Protein AF-A0A2M7GGQ8-F1 (afdb_monomer_lite)

Sequence (70 aa):
MGGLGAVGLPVAEWLDSGEEPGLELVAVSAGDTARAARRLAHLKRPPRITDLAELAAIADVVVECAPPER

Secondary structure (DSSP, 8-state):
-B--STTHHHHHHHHHHT-STT----EEB-S-HHHHHHHHTT-SSPPEE--GGGHHHH-SS--B-SPPP-

Structure (mmCIF, N/CA/C/O backbone):
data_AF-A0A2M7GGQ8-F1
#
_entry.id   AF-A0A2M7GGQ8-F1
#
loop_
_atom_site.group_PDB
_atom_site.id
_atom_site.type_symbol
_atom_site.label_atom_id
_atom_site.label_alt_id
_atom_site.label_comp_id
_atom_site.label_asym_id
_atom_site.label_entity_id
_atom_site.label_seq_id
_atom_site.pdbx_PDB_ins_code
_atom_site.Cartn_x
_atom_site.Cartn_y
_atom_site.Cartn_z
_atom_site.occupancy
_atom_s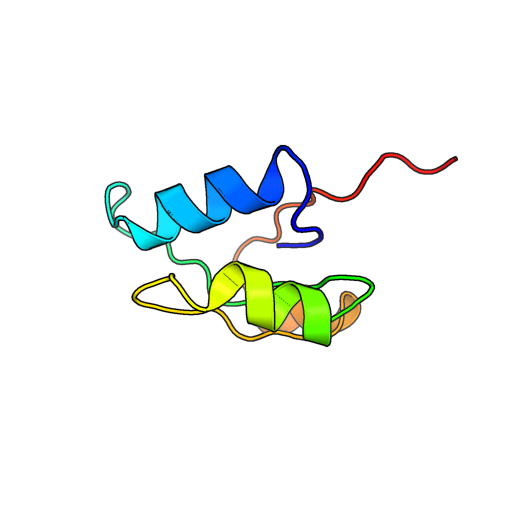ite.B_iso_or_equiv
_atom_site.auth_seq_id
_atom_site.auth_comp_id
_atom_site.auth_asym_id
_atom_site.auth_atom_id
_atom_site.pdbx_PDB_model_num
ATOM 1 N N . MET A 1 1 ? -2.193 -2.783 -2.134 1.00 95.81 1 MET A N 1
ATOM 2 C CA . MET A 1 1 ? -1.791 -1.900 -3.255 1.00 95.81 1 MET A CA 1
ATOM 3 C C . MET A 1 1 ? -0.573 -2.484 -3.953 1.00 95.81 1 MET A C 1
ATOM 5 O O . MET A 1 1 ? 0.407 -2.786 -3.275 1.00 95.81 1 MET A O 1
ATOM 9 N N . GLY A 1 2 ? -0.631 -2.677 -5.269 1.00 95.56 2 GLY A N 1
ATOM 10 C CA . GLY A 1 2 ? 0.509 -3.145 -6.060 1.00 95.56 2 GLY A CA 1
ATOM 11 C C . GLY A 1 2 ? 1.284 -1.967 -6.643 1.00 95.56 2 GLY A C 1
ATOM 12 O O . GLY A 1 2 ? 0.778 -1.248 -7.491 1.00 95.56 2 GLY A O 1
ATOM 13 N N . GLY A 1 3 ? 2.509 -1.733 -6.176 1.00 94.25 3 GLY A N 1
ATOM 14 C CA . GLY A 1 3 ? 3.361 -0.650 -6.665 1.00 94.25 3 GLY A CA 1
ATOM 15 C C . GLY A 1 3 ? 3.335 0.616 -5.804 1.00 94.25 3 GLY A C 1
ATOM 16 O O . GLY A 1 3 ? 2.299 1.123 -5.393 1.00 94.25 3 GLY A O 1
ATOM 17 N N . LEU A 1 4 ? 4.528 1.164 -5.571 1.00 95.56 4 LEU A N 1
ATOM 18 C CA . LEU A 1 4 ? 4.761 2.392 -4.800 1.00 95.56 4 LEU A CA 1
ATOM 19 C C . LEU A 1 4 ? 5.369 3.477 -5.699 1.00 95.56 4 LEU A C 1
ATOM 21 O O . LEU A 1 4 ? 6.309 4.162 -5.314 1.00 95.56 4 LEU A O 1
ATOM 25 N N . GLY A 1 5 ? 4.939 3.568 -6.956 1.00 92.69 5 GLY A N 1
ATOM 26 C CA . GLY A 1 5 ? 5.491 4.505 -7.940 1.00 92.69 5 GLY A CA 1
ATOM 27 C C . GLY A 1 5 ? 5.126 5.970 -7.673 1.00 92.69 5 GLY A C 1
ATOM 28 O O . GLY A 1 5 ? 4.856 6.367 -6.541 1.00 92.69 5 GLY A O 1
ATOM 29 N N . ALA A 1 6 ? 5.099 6.770 -8.740 1.00 93.31 6 ALA A N 1
ATOM 30 C CA . ALA A 1 6 ? 4.691 8.177 -8.685 1.00 93.31 6 ALA A CA 1
ATOM 31 C C . ALA A 1 6 ? 3.237 8.369 -8.214 1.00 93.31 6 ALA A C 1
ATOM 33 O O . ALA A 1 6 ? 2.919 9.412 -7.661 1.00 93.31 6 ALA A O 1
ATOM 34 N N . VAL A 1 7 ? 2.379 7.362 -8.411 1.00 93.25 7 VAL A N 1
ATOM 35 C CA . VAL A 1 7 ? 0.980 7.370 -7.953 1.00 93.25 7 VAL A CA 1
ATOM 36 C C . VAL A 1 7 ? 0.832 6.663 -6.604 1.00 93.25 7 VAL A C 1
ATOM 38 O O . VAL A 1 7 ? 0.241 7.214 -5.683 1.00 93.25 7 VAL A O 1
ATOM 41 N N . GLY A 1 8 ? 1.407 5.464 -6.459 1.00 95.56 8 GLY A N 1
ATOM 42 C CA . GLY A 1 8 ? 1.184 4.634 -5.272 1.00 95.56 8 GLY A CA 1
ATOM 43 C C . GLY A 1 8 ? 1.688 5.245 -3.959 1.00 95.56 8 GLY A C 1
ATOM 44 O O . GLY A 1 8 ? 1.016 5.122 -2.941 1.00 95.56 8 GLY A O 1
ATOM 45 N N . LEU A 1 9 ? 2.841 5.935 -3.958 1.00 96.62 9 LEU A N 1
ATOM 46 C CA . LEU A 1 9 ? 3.361 6.535 -2.719 1.00 96.62 9 LEU A CA 1
ATOM 47 C C . LEU A 1 9 ? 2.484 7.698 -2.208 1.00 96.62 9 LEU A C 1
ATOM 49 O O . LEU A 1 9 ? 2.101 7.635 -1.043 1.00 96.62 9 LEU A O 1
ATOM 53 N N . PRO A 1 10 ? 2.091 8.691 -3.032 1.00 96.88 10 PRO A N 1
ATOM 54 C CA . PRO A 1 10 ? 1.145 9.720 -2.592 1.00 96.88 10 PRO A CA 1
ATOM 55 C C . PRO A 1 10 ? -0.183 9.165 -2.066 1.00 96.88 10 PRO A C 1
ATOM 57 O O . PRO A 1 10 ? -0.702 9.661 -1.072 1.00 96.88 10 PRO A O 1
ATOM 60 N N . VAL A 1 11 ? -0.724 8.108 -2.686 1.00 96.50 11 VAL A N 1
ATOM 61 C CA . VAL A 1 11 ? -1.951 7.459 -2.188 1.00 96.50 11 VAL A CA 1
ATOM 62 C C . VAL A 1 11 ? -1.714 6.805 -0.825 1.00 96.50 11 VAL A C 1
ATOM 64 O O . VAL A 1 11 ? -2.570 6.896 0.050 1.00 96.50 11 VAL A O 1
ATOM 67 N N . ALA A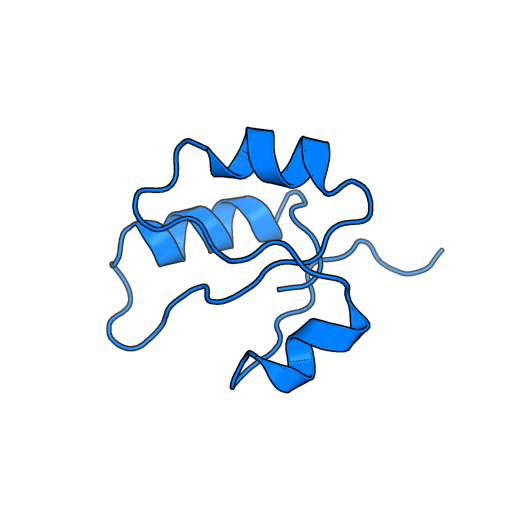 1 12 ? -0.555 6.173 -0.613 1.00 97.25 12 ALA A N 1
ATOM 68 C CA . ALA A 1 12 ? -0.208 5.601 0.685 1.00 97.25 12 ALA A CA 1
ATOM 69 C C . ALA A 1 12 ? -0.089 6.668 1.784 1.00 97.25 12 ALA A C 1
ATOM 71 O O . ALA A 1 12 ? -0.561 6.450 2.896 1.00 97.25 12 ALA A O 1
ATOM 72 N N . GLU A 1 13 ? 0.493 7.825 1.467 1.00 97.00 13 GLU A N 1
ATOM 73 C CA . GLU A 1 13 ? 0.614 8.960 2.391 1.00 97.00 13 GLU A CA 1
ATOM 74 C C . GLU A 1 13 ? -0.745 9.594 2.711 1.00 97.00 13 GLU A C 1
ATOM 76 O O . GLU A 1 13 ? -1.012 9.919 3.866 1.00 97.00 13 GLU A O 1
ATOM 81 N N . TRP A 1 14 ? -1.626 9.719 1.716 1.00 97.06 14 TRP A N 1
ATOM 82 C CA . TRP A 1 14 ? -2.995 10.200 1.910 1.00 97.06 14 TRP A CA 1
ATOM 83 C C . TRP A 1 14 ? -3.829 9.254 2.788 1.00 97.06 14 TRP A C 1
ATOM 85 O O . TRP A 1 14 ? -4.523 9.705 3.693 1.00 97.06 14 TRP A O 1
ATOM 95 N N . LEU A 1 15 ? -3.713 7.934 2.600 1.00 97.00 15 LEU A N 1
ATOM 96 C CA . LEU A 1 15 ? -4.384 6.967 3.480 1.00 97.00 15 LEU A CA 1
ATOM 97 C C . LEU A 1 15 ? -3.823 7.004 4.914 1.00 97.00 15 LEU A C 1
ATOM 99 O O . LEU A 1 15 ? -4.580 6.879 5.874 1.00 97.00 15 LEU A O 1
ATOM 103 N N . ASP A 1 16 ? -2.512 7.202 5.080 1.00 96.81 16 ASP A N 1
ATOM 104 C CA . ASP A 1 16 ? -1.875 7.330 6.400 1.00 96.81 16 ASP A CA 1
ATOM 105 C C . ASP A 1 16 ? -2.225 8.645 7.121 1.00 96.81 16 ASP A C 1
ATOM 107 O O . ASP A 1 16 ? -2.230 8.696 8.356 1.00 96.81 16 ASP A O 1
ATOM 111 N N . SER A 1 17 ? -2.554 9.709 6.374 1.00 95.94 17 SER A N 1
ATOM 112 C CA . SER A 1 17 ? -2.978 10.984 6.963 1.00 95.94 17 SER A CA 1
ATOM 113 C C . SER A 1 17 ? -4.288 10.850 7.746 1.00 95.94 17 SER A C 1
ATOM 115 O O . SER A 1 17 ? -4.489 11.584 8.718 1.00 95.94 17 SER A O 1
ATOM 117 N N . GLY A 1 18 ? -5.120 9.864 7.384 1.00 93.62 18 GLY A N 1
ATOM 118 C CA . GLY A 1 18 ? -6.414 9.591 8.005 1.00 93.62 18 GLY A CA 1
ATOM 119 C C . GLY A 1 18 ? -7.524 10.538 7.545 1.00 93.62 18 GLY A C 1
ATOM 120 O O . GLY A 1 18 ? -8.549 10.635 8.215 1.00 93.62 18 GLY A O 1
ATOM 121 N N . GLU A 1 19 ? -7.320 11.251 6.433 1.00 93.50 19 GLU A N 1
ATOM 122 C CA . GLU A 1 19 ? -8.307 12.174 5.856 1.00 93.50 19 GLU A CA 1
ATOM 123 C C . GLU A 1 19 ? -9.550 11.476 5.294 1.00 93.50 19 GLU A C 1
ATOM 125 O O . GLU A 1 19 ? -10.595 12.117 5.209 1.00 93.50 19 GLU A O 1
ATOM 130 N N . GLU A 1 20 ? -9.459 10.189 4.947 1.00 91.62 20 GLU A N 1
ATOM 131 C CA . GLU A 1 20 ? -10.572 9.396 4.416 1.00 91.62 20 GLU A CA 1
ATOM 132 C C . GLU A 1 20 ? -11.062 8.363 5.446 1.00 91.62 20 GLU A C 1
ATOM 134 O O . GLU A 1 20 ? -10.430 7.317 5.640 1.00 91.62 20 GLU A O 1
ATOM 139 N N . PRO A 1 21 ? -12.181 8.632 6.143 1.00 92.00 21 PRO A N 1
ATOM 140 C CA . PRO A 1 21 ? -12.716 7.724 7.144 1.00 92.00 21 PRO A CA 1
ATOM 141 C C . PRO A 1 21 ? -13.159 6.391 6.536 1.00 92.00 21 PRO A C 1
ATOM 143 O O . PRO A 1 21 ? -13.892 6.342 5.555 1.00 92.00 21 PRO A O 1
ATOM 146 N N . GLY A 1 22 ? -12.783 5.290 7.186 1.00 94.38 22 GLY A N 1
ATOM 147 C CA . GLY A 1 22 ? -13.193 3.945 6.775 1.00 94.38 22 GLY A CA 1
ATOM 148 C C . GLY A 1 22 ? -12.306 3.307 5.707 1.00 94.38 22 GLY A C 1
ATOM 149 O O . GLY A 1 22 ? -12.530 2.144 5.380 1.00 94.38 22 GLY A O 1
ATOM 150 N N . LEU A 1 23 ? -11.280 4.011 5.216 1.00 96.25 23 LEU A N 1
ATOM 151 C CA . LEU A 1 23 ? -10.223 3.417 4.403 1.00 96.25 23 LEU A CA 1
ATOM 152 C C . LEU A 1 23 ? -8.924 3.294 5.198 1.00 96.25 23 LEU A C 1
ATOM 154 O O . LEU A 1 23 ? -8.546 4.171 5.972 1.00 96.25 23 LEU A O 1
ATOM 158 N N . GLU A 1 24 ? -8.207 2.199 4.970 1.00 96.06 24 GLU A N 1
ATOM 159 C CA . GLU A 1 24 ? -6.858 2.008 5.486 1.00 96.06 24 GLU A CA 1
ATOM 160 C C . GLU A 1 24 ? -5.989 1.243 4.490 1.00 96.06 24 GLU A C 1
ATOM 162 O O . GLU A 1 24 ? -6.451 0.371 3.750 1.00 96.06 24 GLU A O 1
ATOM 167 N N . LEU A 1 25 ? -4.694 1.561 4.472 1.00 97.56 25 LEU A N 1
ATOM 168 C CA . LEU A 1 25 ? -3.727 0.799 3.697 1.00 97.56 25 LEU A CA 1
ATOM 169 C C . LEU A 1 25 ? -3.258 -0.405 4.521 1.00 97.56 25 LEU A C 1
ATOM 171 O O . LEU A 1 25 ? -2.373 -0.284 5.361 1.00 97.56 25 LEU A O 1
ATOM 175 N N . VAL A 1 26 ? -3.843 -1.577 4.272 1.00 97.81 26 VAL A N 1
ATOM 176 C CA . VAL A 1 26 ? -3.512 -2.801 5.031 1.00 97.81 26 VAL A CA 1
ATOM 177 C C . VAL A 1 26 ? -2.251 -3.505 4.526 1.00 97.81 26 VAL A C 1
ATOM 179 O O . VAL A 1 26 ? -1.489 -4.075 5.310 1.00 97.81 26 VAL A O 1
ATOM 182 N N . ALA A 1 27 ? -2.008 -3.463 3.212 1.00 98.00 27 ALA A N 1
ATOM 183 C CA . ALA A 1 27 ? -0.890 -4.156 2.585 1.00 98.00 27 ALA A CA 1
ATOM 184 C C . ALA A 1 27 ? -0.422 -3.498 1.280 1.00 98.00 27 ALA A C 1
ATOM 186 O O . ALA A 1 27 ? -1.213 -2.972 0.484 1.00 98.00 27 ALA A O 1
ATOM 187 N N . VAL A 1 28 ? 0.879 -3.600 1.024 1.00 97.75 28 VAL A N 1
ATOM 188 C CA . VAL A 1 28 ? 1.539 -3.190 -0.215 1.00 97.75 28 VAL A CA 1
ATOM 189 C C . VAL A 1 28 ? 2.383 -4.328 -0.776 1.00 97.75 28 VAL A C 1
ATOM 191 O O . VAL A 1 28 ? 2.967 -5.112 -0.029 1.00 97.75 28 VAL A O 1
ATOM 194 N N . SER A 1 29 ? 2.498 -4.368 -2.099 1.00 96.69 29 SER A N 1
ATOM 195 C CA . SER A 1 29 ? 3.479 -5.189 -2.796 1.00 96.69 29 SER A CA 1
ATOM 196 C C . SER A 1 29 ? 4.376 -4.321 -3.670 1.00 96.69 29 SER A C 1
ATOM 198 O O . SER A 1 29 ? 3.945 -3.312 -4.235 1.00 96.69 29 SER A O 1
ATOM 200 N N . ALA A 1 30 ? 5.647 -4.699 -3.762 1.00 94.69 30 ALA A N 1
ATOM 201 C CA . ALA A 1 30 ? 6.643 -4.034 -4.584 1.00 94.69 30 ALA A CA 1
ATOM 202 C C . ALA A 1 30 ? 7.727 -5.033 -4.995 1.00 94.69 30 ALA A C 1
ATOM 204 O O . ALA A 1 30 ? 8.098 -5.896 -4.207 1.00 94.69 30 ALA A O 1
ATOM 205 N N . GLY A 1 31 ? 8.302 -4.852 -6.188 1.00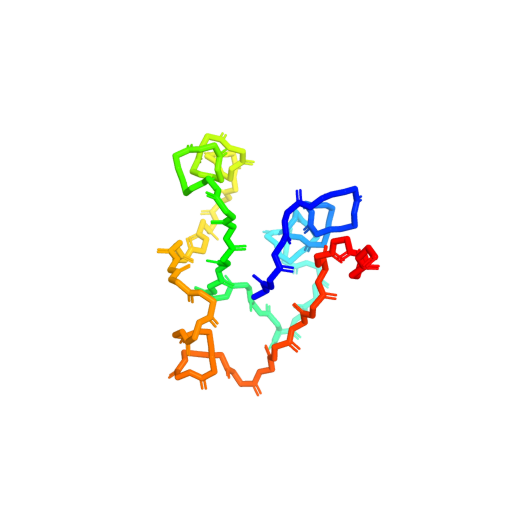 91.75 31 GLY A N 1
ATOM 206 C CA . GLY A 1 31 ? 9.402 -5.702 -6.668 1.00 91.75 31 GLY A CA 1
ATOM 207 C C . GLY A 1 31 ? 10.689 -5.621 -5.832 1.00 91.75 31 GLY A C 1
ATOM 208 O O . GLY A 1 31 ? 11.532 -6.502 -5.927 1.00 91.75 31 GLY A O 1
ATOM 209 N N . ASP A 1 32 ? 10.839 -4.584 -5.001 1.00 93.69 32 ASP A N 1
ATOM 210 C CA . ASP A 1 32 ? 11.900 -4.471 -3.995 1.00 93.69 32 ASP A CA 1
ATOM 211 C C . ASP A 1 32 ? 11.263 -4.115 -2.645 1.00 93.69 32 ASP A C 1
ATOM 213 O O . ASP A 1 32 ? 10.937 -2.954 -2.363 1.00 93.69 32 ASP A O 1
ATOM 217 N N . THR A 1 33 ? 11.061 -5.139 -1.816 1.00 93.88 33 THR A N 1
ATOM 218 C CA . THR A 1 33 ? 10.415 -5.032 -0.501 1.00 93.88 33 THR A CA 1
ATOM 219 C C . THR A 1 33 ? 11.261 -4.246 0.500 1.00 93.88 33 THR A C 1
ATOM 221 O O . THR A 1 33 ? 10.719 -3.489 1.306 1.00 93.88 33 THR A O 1
ATOM 224 N N . ALA A 1 34 ? 12.593 -4.321 0.415 1.00 95.75 34 ALA A N 1
ATOM 225 C CA . ALA A 1 34 ? 13.488 -3.545 1.271 1.00 95.75 34 ALA A CA 1
ATOM 226 C C . ALA A 1 34 ? 13.420 -2.047 0.938 1.00 95.75 34 ALA A C 1
ATOM 228 O O . ALA A 1 34 ? 13.395 -1.196 1.830 1.00 95.75 34 ALA A O 1
ATOM 229 N N . ARG A 1 35 ? 13.359 -1.697 -0.352 1.00 95.81 35 ARG A N 1
ATOM 230 C CA . ARG A 1 35 ? 13.117 -0.319 -0.794 1.00 95.81 35 ARG A CA 1
ATOM 231 C C . ARG A 1 35 ? 11.729 0.162 -0.399 1.00 95.81 35 ARG A C 1
ATOM 233 O O . ARG A 1 35 ? 11.615 1.318 0.003 1.00 95.81 35 ARG A O 1
ATOM 240 N N . ALA A 1 36 ? 10.707 -0.686 -0.495 1.00 96.50 36 ALA A N 1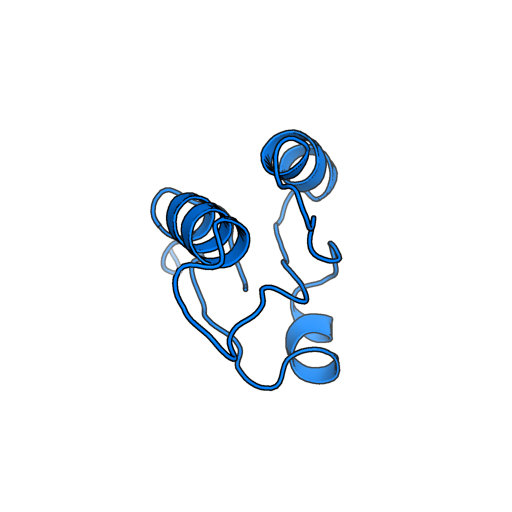
ATOM 241 C CA . ALA A 1 36 ? 9.367 -0.360 -0.015 1.00 96.50 36 ALA A CA 1
ATOM 242 C C . ALA A 1 36 ? 9.379 -0.025 1.483 1.00 96.50 36 ALA A C 1
ATOM 244 O O . ALA A 1 36 ? 8.907 1.043 1.858 1.00 96.50 36 ALA A O 1
ATOM 245 N N . ALA A 1 37 ? 10.023 -0.855 2.311 1.00 97.06 37 ALA A N 1
ATOM 246 C CA . ALA A 1 37 ? 10.141 -0.625 3.751 1.00 97.06 37 ALA A CA 1
ATOM 247 C C . ALA A 1 37 ? 10.781 0.728 4.073 1.00 97.06 37 ALA A C 1
ATOM 249 O O . ALA A 1 37 ? 10.230 1.503 4.848 1.00 97.06 37 ALA A O 1
ATOM 250 N N . ARG A 1 38 ? 11.898 1.070 3.413 1.00 97.50 38 ARG A N 1
ATOM 251 C CA . ARG A 1 38 ? 12.544 2.382 3.595 1.00 97.50 38 ARG A CA 1
ATOM 252 C C . ARG A 1 38 ? 11.637 3.550 3.207 1.00 97.50 38 ARG A C 1
ATOM 254 O O . ARG A 1 38 ? 11.681 4.585 3.856 1.00 97.50 38 ARG A O 1
ATOM 261 N N . ARG A 1 39 ? 10.842 3.398 2.144 1.00 96.38 39 ARG A N 1
ATOM 262 C CA . ARG A 1 39 ? 9.943 4.449 1.641 1.00 96.38 39 ARG A CA 1
ATOM 263 C C . ARG A 1 39 ? 8.673 4.619 2.458 1.00 96.38 39 ARG A C 1
ATOM 265 O O . ARG A 1 39 ? 8.022 5.631 2.279 1.00 96.38 39 ARG A O 1
ATOM 272 N N . LEU A 1 40 ? 8.310 3.638 3.276 1.00 97.81 40 LEU A N 1
ATOM 273 C CA . LEU A 1 40 ? 7.110 3.668 4.114 1.00 97.81 40 LEU A CA 1
ATOM 274 C C . LEU A 1 40 ? 7.443 3.883 5.594 1.00 97.81 40 LEU A C 1
ATOM 276 O O . LEU A 1 40 ? 6.541 3.956 6.420 1.00 97.81 40 LEU A O 1
ATOM 280 N N . ALA A 1 41 ? 8.728 3.996 5.938 1.00 97.56 41 ALA A N 1
ATOM 281 C CA . ALA A 1 41 ? 9.195 4.137 7.314 1.00 97.56 41 ALA A CA 1
ATOM 282 C C . ALA A 1 41 ? 8.715 5.427 8.003 1.00 97.56 41 ALA A C 1
ATOM 284 O O . ALA A 1 41 ? 8.775 5.512 9.227 1.00 97.56 41 ALA A O 1
ATOM 285 N N . HIS A 1 42 ? 8.268 6.431 7.241 1.00 97.38 42 HIS A N 1
ATOM 286 C CA . HIS A 1 42 ? 7.726 7.684 7.773 1.00 97.38 42 HIS A CA 1
ATOM 287 C C . HIS A 1 42 ? 6.215 7.652 8.022 1.00 97.38 42 HIS A C 1
ATOM 289 O O . HIS A 1 42 ? 5.697 8.598 8.611 1.00 97.38 42 HIS A O 1
ATOM 295 N N . LEU A 1 43 ? 5.515 6.603 7.580 1.00 98.00 43 LEU A N 1
ATOM 296 C CA . LEU A 1 43 ? 4.079 6.469 7.804 1.00 98.00 43 LEU A CA 1
ATOM 297 C C . LEU A 1 43 ? 3.795 6.179 9.282 1.00 98.00 43 LEU A C 1
ATOM 299 O O . LEU A 1 43 ? 4.507 5.409 9.931 1.00 98.00 43 LEU A O 1
ATOM 303 N N . LYS A 1 44 ? 2.726 6.771 9.815 1.00 97.31 44 LYS A N 1
ATOM 304 C CA . LYS A 1 44 ? 2.265 6.565 11.196 1.00 97.31 44 LYS A CA 1
ATOM 305 C C . LYS A 1 44 ? 1.736 5.145 11.403 1.00 97.31 44 LYS A C 1
ATOM 307 O O . LYS A 1 44 ? 1.861 4.591 12.494 1.00 97.31 44 LYS A O 1
ATOM 312 N N . ARG A 1 45 ? 1.128 4.570 10.365 1.00 95.19 45 ARG A N 1
ATOM 313 C CA . ARG A 1 45 ? 0.515 3.240 10.318 1.00 95.19 45 ARG A CA 1
ATOM 314 C C . ARG A 1 45 ? 1.070 2.488 9.102 1.00 95.19 45 ARG A C 1
ATOM 316 O O . ARG A 1 45 ? 0.383 2.355 8.090 1.00 95.19 45 ARG A O 1
ATOM 323 N N . PRO A 1 46 ? 2.326 2.012 9.163 1.00 95.44 46 PRO A N 1
ATOM 324 C CA . PRO A 1 46 ? 2.950 1.365 8.019 1.00 95.44 46 PRO A CA 1
ATOM 325 C C . PRO A 1 46 ? 2.189 0.081 7.638 1.00 95.44 46 PRO A C 1
ATOM 327 O O . PRO A 1 46 ? 1.915 -0.749 8.512 1.00 95.44 46 PRO A O 1
ATOM 330 N N . PRO A 1 47 ? 1.865 -0.116 6.347 1.00 97.12 47 PRO A N 1
ATOM 331 C CA . PRO A 1 47 ? 1.170 -1.309 5.881 1.00 97.12 47 PRO A CA 1
ATOM 332 C C . PRO A 1 47 ? 2.080 -2.537 5.922 1.00 97.12 47 PRO A C 1
ATOM 334 O O . PRO A 1 47 ? 3.311 -2.432 5.898 1.00 97.12 47 PRO A O 1
ATOM 337 N N . ARG A 1 48 ? 1.481 -3.731 5.877 1.00 97.81 48 ARG A N 1
ATOM 338 C CA . ARG A 1 48 ? 2.242 -4.963 5.642 1.00 97.81 48 ARG A CA 1
ATOM 339 C C . ARG A 1 48 ? 2.888 -4.920 4.256 1.00 97.81 48 ARG A C 1
ATOM 341 O O . ARG A 1 48 ? 2.226 -4.602 3.274 1.00 97.81 48 ARG A O 1
ATOM 348 N N . ILE A 1 49 ? 4.157 -5.300 4.158 1.00 97.56 49 ILE A N 1
ATOM 349 C CA . ILE A 1 49 ? 4.828 -5.523 2.871 1.00 97.56 49 ILE A CA 1
ATOM 350 C C . ILE A 1 49 ? 4.762 -7.019 2.568 1.00 97.56 49 ILE A C 1
ATOM 352 O O . ILE A 1 49 ? 5.159 -7.822 3.409 1.00 97.56 49 ILE A O 1
ATOM 356 N N . THR A 1 50 ? 4.218 -7.378 1.408 1.00 96.56 50 THR A N 1
ATOM 357 C CA . THR A 1 50 ? 3.828 -8.755 1.064 1.00 96.56 50 THR A CA 1
ATOM 358 C C . THR A 1 50 ? 3.990 -8.995 -0.442 1.00 96.56 50 THR A C 1
ATOM 360 O O . THR A 1 50 ? 4.192 -8.046 -1.215 1.00 96.56 50 THR A O 1
ATOM 363 N N . ASP A 1 51 ? 3.898 -10.247 -0.883 1.00 94.38 51 ASP A N 1
ATOM 364 C CA . ASP A 1 51 ? 3.973 -10.568 -2.309 1.00 94.38 51 ASP A CA 1
ATOM 365 C C . ASP A 1 51 ? 2.691 -10.159 -3.049 1.00 94.38 51 ASP A C 1
ATOM 367 O O . ASP A 1 51 ? 1.613 -10.052 -2.467 1.00 94.38 51 ASP A O 1
ATOM 371 N N . LEU A 1 52 ? 2.785 -9.923 -4.362 1.00 93.56 52 LEU A N 1
ATOM 372 C CA . LEU A 1 52 ? 1.654 -9.406 -5.147 1.00 93.56 52 LEU A CA 1
ATOM 373 C C . LEU A 1 52 ? 0.427 -10.326 -5.059 1.00 93.56 52 LEU A C 1
ATOM 375 O O . LEU A 1 52 ? -0.696 -9.851 -4.905 1.00 93.56 52 LEU A O 1
ATOM 379 N N . ALA A 1 53 ? 0.660 -11.640 -5.097 1.00 93.00 53 ALA A N 1
ATOM 380 C CA . ALA A 1 53 ? -0.383 -12.657 -5.013 1.00 93.00 53 ALA A CA 1
ATOM 381 C C . ALA A 1 53 ? -1.109 -12.677 -3.654 1.00 93.00 53 ALA A C 1
ATOM 383 O O . ALA A 1 53 ? -2.263 -13.092 -3.584 1.00 93.00 53 ALA A O 1
ATOM 384 N N . GLU A 1 54 ? -0.466 -12.212 -2.581 1.00 95.94 54 GLU A N 1
ATOM 385 C CA . GLU A 1 54 ? -1.040 -12.229 -1.232 1.00 95.94 54 GLU A CA 1
ATOM 386 C C . GLU A 1 54 ? -1.965 -11.037 -0.968 1.00 95.94 54 GLU A C 1
ATOM 388 O O . GLU A 1 54 ? -2.775 -11.085 -0.043 1.00 95.94 54 GLU A O 1
ATOM 393 N N . LEU A 1 55 ? -1.903 -9.978 -1.787 1.00 96.44 55 LEU A N 1
ATOM 394 C CA . LEU A 1 55 ? -2.735 -8.786 -1.594 1.00 96.44 55 LEU A CA 1
ATOM 395 C C . LEU A 1 55 ? -4.230 -9.117 -1.544 1.00 96.44 55 LEU A C 1
ATOM 397 O O . LEU A 1 55 ? -4.938 -8.586 -0.691 1.00 96.44 55 LEU A O 1
ATOM 401 N N . ALA A 1 56 ? -4.697 -10.011 -2.420 1.00 95.56 56 ALA A N 1
ATOM 402 C CA . ALA A 1 56 ? -6.107 -10.391 -2.511 1.00 95.56 56 ALA A CA 1
ATOM 403 C C . ALA A 1 56 ? -6.603 -11.198 -1.299 1.00 95.56 56 ALA A C 1
ATOM 405 O O . ALA A 1 56 ? -7.803 -11.263 -1.060 1.00 95.56 56 ALA A O 1
ATOM 406 N N . ALA A 1 57 ? -5.698 -11.812 -0.533 1.00 96.25 57 ALA A N 1
ATOM 407 C CA . ALA A 1 57 ? -6.056 -12.536 0.683 1.00 96.25 57 ALA A CA 1
ATOM 408 C C . ALA A 1 57 ? -6.182 -11.614 1.909 1.00 96.25 57 ALA A C 1
ATOM 410 O O . ALA A 1 57 ? -6.723 -12.034 2.929 1.00 96.25 57 ALA A O 1
ATOM 411 N N . ILE A 1 58 ? -5.650 -10.389 1.831 1.00 95.81 58 ILE A N 1
ATOM 412 C CA . ILE A 1 58 ? -5.511 -9.476 2.975 1.00 95.81 58 ILE A CA 1
ATOM 413 C C . ILE A 1 58 ? -6.418 -8.249 2.840 1.00 95.81 58 ILE A C 1
ATOM 415 O O . ILE A 1 58 ? -6.877 -7.727 3.851 1.00 95.81 58 ILE A O 1
ATOM 419 N N . ALA A 1 59 ? -6.636 -7.757 1.619 1.00 97.31 59 ALA A N 1
ATOM 420 C CA . ALA A 1 59 ? -7.346 -6.507 1.373 1.00 97.31 59 ALA A CA 1
ATOM 421 C C . ALA A 1 59 ? -8.757 -6.735 0.820 1.00 97.31 59 ALA A C 1
ATOM 423 O O . ALA A 1 59 ? -8.942 -7.548 -0.084 1.00 97.31 59 ALA A O 1
ATOM 424 N N . ASP A 1 60 ? -9.720 -5.932 1.282 1.00 97.62 60 ASP A N 1
ATOM 425 C CA . ASP A 1 60 ? -11.079 -5.894 0.721 1.00 97.62 60 ASP A CA 1
ATOM 426 C C . ASP A 1 60 ? -11.093 -5.357 -0.720 1.00 97.62 60 ASP A C 1
ATOM 428 O O . ASP A 1 60 ? -11.908 -5.762 -1.549 1.00 97.62 60 ASP A O 1
ATOM 432 N N . VAL A 1 61 ? -10.170 -4.439 -1.028 1.00 96.25 61 VAL A N 1
ATOM 433 C CA . VAL A 1 61 ? -9.990 -3.829 -2.351 1.00 96.25 61 VAL A CA 1
ATOM 434 C C . VAL A 1 61 ? -8.504 -3.784 -2.697 1.00 96.25 61 VAL A C 1
ATOM 436 O O . VAL A 1 61 ? -7.675 -3.321 -1.911 1.00 96.25 61 VAL A O 1
ATOM 439 N N . VAL A 1 62 ? -8.156 -4.211 -3.914 1.00 96.12 62 VAL A N 1
ATOM 440 C CA . VAL A 1 62 ? -6.794 -4.100 -4.452 1.00 96.12 62 VAL A CA 1
ATOM 441 C C . VAL A 1 62 ? -6.736 -2.972 -5.478 1.00 96.12 62 VAL A C 1
ATOM 443 O O . VAL A 1 62 ? -7.421 -3.008 -6.495 1.00 96.12 62 VAL A O 1
ATOM 446 N N . VAL A 1 63 ? -5.885 -1.979 -5.214 1.00 95.19 63 VAL A N 1
ATOM 447 C CA . VAL A 1 63 ? -5.557 -0.905 -6.163 1.00 95.19 63 VAL A CA 1
ATOM 448 C C . VAL A 1 63 ? -4.228 -1.223 -6.835 1.00 95.19 63 VAL A C 1
ATOM 450 O O . VAL A 1 63 ? -3.221 -1.416 -6.139 1.00 95.19 63 VAL A O 1
ATOM 453 N N . GLU A 1 64 ? -4.236 -1.258 -8.168 1.00 93.69 64 GLU A N 1
ATOM 454 C CA . GLU A 1 64 ? -3.035 -1.468 -8.967 1.00 93.69 64 GLU A CA 1
ATOM 455 C C . GLU A 1 64 ? -2.397 -0.141 -9.377 1.00 93.69 64 GLU A C 1
ATOM 457 O O . GLU A 1 64 ? -3.029 0.736 -9.962 1.00 93.69 64 GLU A O 1
ATOM 462 N N . CYS A 1 65 ? -1.130 0.018 -9.014 1.00 93.50 65 CYS A N 1
ATOM 463 C CA . CYS A 1 65 ? -0.315 1.215 -9.219 1.00 93.50 65 CYS A CA 1
ATOM 464 C C . CYS A 1 65 ? 1.055 0.872 -9.832 1.00 93.50 65 CYS A C 1
ATOM 466 O O . CYS A 1 65 ? 1.982 1.694 -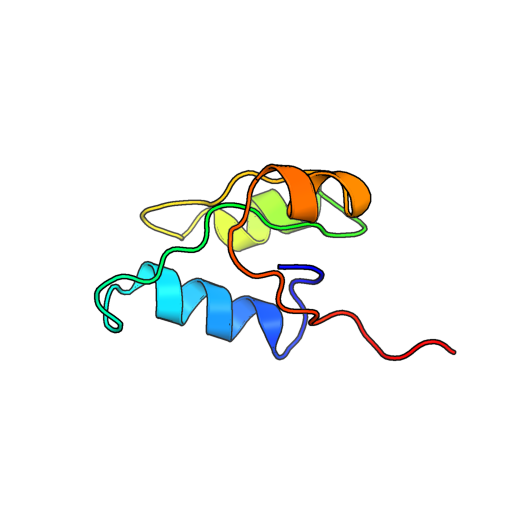9.775 1.00 93.50 65 CYS A O 1
ATOM 468 N N . ALA A 1 66 ? 1.218 -0.340 -10.371 1.00 88.31 66 ALA A N 1
ATOM 469 C CA . ALA A 1 66 ? 2.413 -0.729 -11.099 1.00 88.31 66 ALA A CA 1
ATOM 470 C C . ALA A 1 66 ? 2.499 0.021 -12.440 1.00 88.31 66 ALA A C 1
ATOM 472 O O . ALA A 1 66 ? 1.486 0.473 -12.981 1.00 88.31 66 ALA A O 1
ATOM 473 N N . PRO A 1 67 ? 3.714 0.198 -12.984 1.00 84.12 67 PRO A N 1
ATOM 474 C CA . PRO A 1 67 ? 3.867 0.674 -14.352 1.00 84.12 67 PRO A CA 1
ATOM 475 C C . PRO A 1 67 ? 3.148 -0.264 -15.341 1.00 84.12 67 PRO A C 1
ATOM 477 O O . PRO A 1 67 ? 3.034 -1.458 -15.061 1.00 84.12 67 PRO A O 1
ATOM 480 N N . PRO A 1 68 ? 2.699 0.254 -16.498 1.00 84.25 68 PRO A N 1
ATOM 481 C CA . PRO A 1 68 ? 2.094 -0.576 -17.532 1.00 84.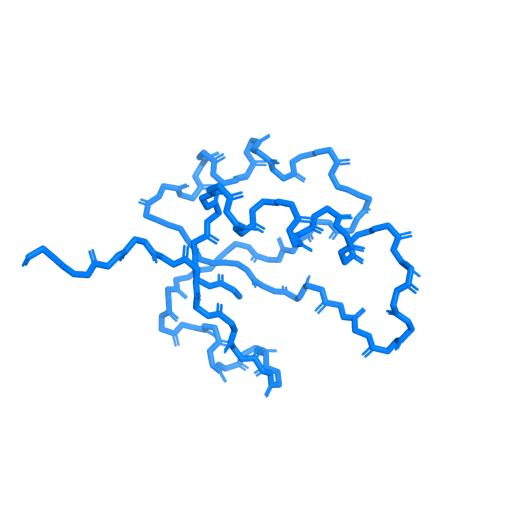25 68 PRO A CA 1
ATOM 482 C C . PRO A 1 68 ? 3.065 -1.669 -17.986 1.00 84.25 68 PRO A C 1
ATOM 484 O O . PRO A 1 68 ? 4.285 -1.467 -17.989 1.00 84.25 68 PRO A O 1
ATOM 487 N N . GLU A 1 69 ? 2.510 -2.814 -18.384 1.00 79.19 69 GLU A N 1
ATOM 488 C CA . GLU A 1 69 ? 3.275 -3.871 -19.041 1.00 79.19 69 GLU A CA 1
ATOM 489 C C . GLU A 1 69 ? 3.987 -3.309 -20.279 1.00 79.19 69 GLU A C 1
ATOM 491 O O . GLU A 1 69 ? 3.495 -2.390 -20.941 1.00 79.19 69 GLU A O 1
ATOM 496 N N . ARG A 1 70 ? 5.190 -3.821 -20.536 1.00 58.22 70 ARG A N 1
ATOM 497 C CA . ARG A 1 70 ? 6.044 -3.350 -21.625 1.00 58.22 70 ARG A CA 1
ATOM 498 C C . ARG A 1 70 ? 5.742 -4.071 -22.928 1.00 58.22 70 ARG A C 1
ATOM 500 O O . ARG A 1 70 ? 5.544 -5.302 -22.863 1.00 58.22 70 ARG A O 1
#

pLDDT: mean 94.54, std 5.46, range [58.22, 98.0]

Foldseek 3Di:
DEDCPPPNVVVQQVQLVCPDPPDHQAEYEDPDQVVVCVSQVPRPDRHHYDHPVCCVVTDPDDDHDDDDDD

Radius of gyration: 11.29 Å; chains: 1; bounding box: 27×25×33 Å